Protein AF-A0A919Y3V7-F1 (afdb_monomer_lite)

Foldseek 3Di:
DDDDDDPPPDDDPDPDPDPDDPPPLLVVLPPDDPLCVLAVVQVVPDDDLVSLLLQLQLLLVLLVVLLVVLLVVVLVVDDDVVVNVVSVVVSVVLLVVLLVQLVVLQVVQWDPVDDPVPDIDGDSCSSSRSSNSSSVSSVVVSSVSCSPPHDPPRDDRPDPDNGSPVVVVVVVD

Radius of gyration: 24.65 Å; chains: 1; bounding box: 48×60×84 Å

pLDDT: mean 83.71, std 19.53, range [38.81, 98.5]

Secondary structure (DSSP, 8-state):
----------PPPPPPP-----TTSTTTTTS--HHHHHHHHHHHH--SHHHHHHHHHHHHHHHHHHHHHHHHHHHTT--SHHHHHHHHHHHHHHHHHHHHHHHHHHHHTB-TTS-GGG---B-TTHHHHHHHHHHHHHHHHHHHHHHHHS-TTT---S---BTB-HHHHHTT-

Organism: NCBI:txid1792174

Sequence (173 aa):
MSSSMENVITALPEADPIEEPAENSQQSLISGNPIDEAFKTDFDIASSTPEINYLSNVYLEAWQDEWDNITTALLNQFEMDEDRQVIRDYRLNFQAYAESLYEVEWLDYTDTTVPAEEHRLVGTGAMSAAALAQASAYKREVLLWIDRYYIEDSYSYKYKGSGAQLLQRRDRE

Structure (mmCIF, N/CA/C/O backbone):
data_AF-A0A919Y3V7-F1
#
_entry.id   AF-A0A919Y3V7-F1
#
loop_
_atom_site.group_PDB
_atom_site.id
_atom_site.type_symbol
_atom_site.label_atom_id
_atom_site.label_alt_id
_atom_site.label_comp_id
_atom_site.label_asym_id
_atom_site.label_entity_id
_atom_site.label_seq_id
_atom_site.pdbx_PDB_ins_code
_atom_site.Cartn_x
_atom_site.Cartn_y
_atom_site.Cartn_z
_atom_site.occupancy
_atom_site.B_iso_or_equiv
_atom_site.auth_seq_id
_atom_site.auth_comp_id
_atom_site.auth_asym_id
_atom_site.auth_atom_id
_atom_site.pdbx_PDB_model_num
ATOM 1 N N . MET A 1 1 ? 25.936 -50.534 56.660 1.00 43.50 1 MET A N 1
ATOM 2 C CA . MET A 1 1 ? 24.510 -50.185 56.512 1.00 43.50 1 MET A CA 1
ATOM 3 C C . MET A 1 1 ? 24.452 -49.016 55.548 1.00 43.50 1 MET A C 1
ATOM 5 O O . MET A 1 1 ? 24.853 -47.926 55.922 1.00 43.50 1 MET A O 1
ATOM 9 N N . SER A 1 2 ? 24.140 -49.293 54.281 1.00 39.41 2 SER A N 1
ATOM 10 C CA . SER A 1 2 ? 24.120 -48.301 53.201 1.00 39.41 2 SER A CA 1
ATOM 11 C C . SER A 1 2 ? 22.681 -47.811 53.062 1.00 39.41 2 SER A C 1
ATOM 13 O O . SER A 1 2 ? 21.790 -48.634 52.865 1.00 39.41 2 SER A O 1
ATOM 15 N N . SER A 1 3 ? 22.449 -46.515 53.269 1.00 40.50 3 SER A N 1
ATOM 16 C CA . SER A 1 3 ? 21.128 -45.892 53.172 1.00 40.50 3 SER A CA 1
ATOM 17 C C . SER A 1 3 ? 20.951 -45.371 51.753 1.00 40.50 3 SER A C 1
ATOM 19 O O . SER A 1 3 ? 21.537 -44.353 51.390 1.00 40.50 3 SER A O 1
ATOM 21 N N . SER A 1 4 ? 20.178 -46.089 50.948 1.00 42.94 4 SER A N 1
ATOM 22 C CA . SER A 1 4 ? 19.762 -45.666 49.614 1.00 42.94 4 SER A CA 1
ATOM 23 C C . SER A 1 4 ? 18.769 -44.510 49.750 1.00 42.94 4 SER A C 1
ATOM 25 O O . SER A 1 4 ? 17.685 -44.694 50.296 1.00 42.94 4 SER A O 1
ATOM 27 N N . MET A 1 5 ? 19.140 -43.313 49.296 1.00 41.28 5 MET A N 1
ATOM 28 C CA . MET A 1 5 ? 18.192 -42.216 49.101 1.00 41.28 5 MET A CA 1
ATOM 29 C C . MET A 1 5 ? 17.389 -42.498 47.828 1.00 41.28 5 MET A C 1
ATOM 31 O O . MET A 1 5 ? 17.944 -42.500 46.730 1.00 41.28 5 MET A O 1
ATOM 35 N N . GLU A 1 6 ? 16.097 -42.769 47.979 1.00 41.59 6 GLU A N 1
ATOM 36 C CA . GLU A 1 6 ? 15.149 -42.816 46.869 1.00 41.59 6 GLU A CA 1
ATOM 37 C C . GLU A 1 6 ? 14.896 -41.384 46.377 1.00 41.59 6 GLU A C 1
ATOM 39 O O . GLU A 1 6 ? 14.332 -40.552 47.087 1.00 41.59 6 GLU A O 1
ATOM 44 N N . ASN A 1 7 ? 15.338 -41.084 45.154 1.00 42.69 7 ASN A N 1
ATOM 45 C CA . ASN A 1 7 ? 14.940 -39.876 44.439 1.00 42.69 7 ASN A CA 1
ATOM 46 C C . ASN A 1 7 ? 13.470 -40.019 44.026 1.00 42.69 7 ASN A C 1
ATOM 48 O O . ASN A 1 7 ? 13.157 -40.686 43.041 1.00 42.69 7 ASN A O 1
ATOM 52 N N . VAL A 1 8 ? 12.570 -39.373 44.764 1.00 43.41 8 VAL A N 1
ATOM 53 C CA . VAL A 1 8 ? 11.188 -39.161 44.326 1.00 43.41 8 VAL A CA 1
ATOM 54 C C . VAL A 1 8 ? 11.202 -38.021 43.308 1.00 43.41 8 VAL A C 1
ATOM 56 O O . VAL A 1 8 ? 11.251 -36.849 43.670 1.00 43.41 8 VAL A O 1
ATOM 59 N N . ILE A 1 9 ? 11.210 -38.365 42.020 1.00 42.38 9 ILE A N 1
ATOM 60 C CA . ILE A 1 9 ? 10.922 -37.408 40.949 1.00 42.38 9 ILE A CA 1
ATOM 61 C C . ILE A 1 9 ? 9.401 -37.266 40.899 1.00 42.38 9 ILE A C 1
ATOM 63 O O . ILE A 1 9 ? 8.703 -38.130 40.372 1.00 42.38 9 ILE A O 1
ATOM 67 N N . THR A 1 10 ? 8.879 -36.194 41.486 1.00 45.59 10 THR A N 1
ATOM 68 C CA . THR A 1 10 ? 7.481 -35.799 41.311 1.00 45.59 10 THR A CA 1
ATOM 69 C C . THR A 1 10 ? 7.296 -35.386 39.852 1.00 45.59 10 THR A C 1
ATOM 71 O O . THR A 1 10 ? 7.895 -34.405 39.411 1.00 45.59 10 THR A O 1
ATOM 74 N N . ALA A 1 11 ? 6.518 -36.152 39.086 1.00 44.25 11 ALA A N 1
ATOM 75 C CA . ALA A 1 11 ? 6.135 -35.766 37.733 1.00 44.25 11 ALA A CA 1
ATOM 76 C C . ALA A 1 11 ? 5.388 -34.423 37.787 1.00 44.25 11 ALA A C 1
ATOM 78 O O . ALA A 1 11 ? 4.475 -34.248 38.598 1.00 44.25 11 ALA A O 1
ATOM 79 N N . LEU A 1 12 ? 5.814 -33.467 36.959 1.00 44.03 12 LEU A N 1
ATOM 80 C CA . LEU A 1 12 ? 5.072 -32.229 36.733 1.00 44.03 12 LEU A CA 1
ATOM 81 C C . LEU A 1 12 ? 3.695 -32.587 36.145 1.00 44.03 12 LEU A C 1
ATOM 83 O O . LEU A 1 12 ? 3.625 -33.532 35.356 1.00 44.03 12 LEU A O 1
ATOM 87 N N . PRO A 1 13 ? 2.616 -31.876 36.515 1.00 47.69 13 PRO A N 1
ATOM 88 C CA . PRO A 1 13 ? 1.323 -32.079 35.875 1.00 47.69 13 PRO A CA 1
ATOM 89 C C . PRO A 1 13 ? 1.475 -31.842 34.369 1.00 47.69 13 PRO A C 1
ATOM 91 O O . PRO A 1 13 ? 2.104 -30.864 33.959 1.00 47.69 13 PRO A O 1
ATOM 94 N N . GLU A 1 14 ? 0.943 -32.763 33.563 1.00 49.28 14 GLU A N 1
ATOM 95 C CA . GLU A 1 14 ? 0.855 -32.587 32.116 1.00 49.28 14 GLU A CA 1
ATOM 96 C C . GLU A 1 14 ? 0.105 -31.279 31.856 1.00 49.28 14 GLU A C 1
ATOM 98 O O . GLU A 1 14 ? -0.996 -31.075 32.368 1.00 49.28 14 GLU A O 1
ATOM 103 N N . ALA A 1 15 ? 0.751 -30.354 31.146 1.00 51.62 15 ALA A N 1
ATOM 104 C CA . ALA A 1 15 ? 0.096 -29.136 30.709 1.00 51.62 15 ALA A CA 1
ATOM 105 C C . ALA A 1 15 ? -1.070 -29.536 29.801 1.00 51.62 15 ALA A C 1
ATOM 107 O O . ALA A 1 15 ? -0.879 -30.344 28.887 1.00 51.62 15 ALA A O 1
ATOM 108 N N . ASP A 1 16 ? -2.253 -28.976 30.061 1.00 51.59 16 ASP A N 1
ATOM 109 C CA . ASP A 1 16 ? -3.379 -29.090 29.141 1.00 51.59 16 ASP A CA 1
ATOM 110 C C . ASP A 1 16 ? -2.899 -28.718 27.727 1.00 51.59 16 ASP A C 1
ATOM 112 O O . ASP A 1 16 ? -2.118 -27.766 27.582 1.00 51.59 16 ASP A O 1
ATOM 116 N N . PRO A 1 17 ? -3.303 -29.469 26.686 1.00 46.94 17 PRO A N 1
ATOM 117 C CA . PRO A 1 17 ? -2.923 -29.140 25.326 1.00 46.94 17 PRO A CA 1
ATOM 118 C C . PRO A 1 17 ? -3.370 -27.708 25.041 1.00 46.94 17 PRO A C 1
ATOM 120 O O . PRO A 1 17 ? -4.549 -27.377 25.160 1.00 46.94 17 PRO A O 1
ATOM 123 N N . ILE A 1 18 ? -2.403 -26.858 24.698 1.00 52.62 18 ILE A N 1
ATOM 124 C CA . ILE A 1 18 ? -2.670 -25.531 24.157 1.00 52.62 18 ILE A CA 1
ATOM 125 C C . ILE A 1 18 ? -3.520 -25.781 22.911 1.00 52.62 18 ILE A C 1
ATOM 127 O O . ILE A 1 18 ? -3.033 -26.409 21.972 1.00 52.62 18 ILE A O 1
ATOM 131 N N . GLU A 1 19 ? -4.790 -25.365 22.928 1.00 43.59 19 GLU A N 1
ATOM 132 C CA . GLU A 1 19 ? -5.611 -25.352 21.719 1.00 43.59 19 GLU A CA 1
ATOM 133 C C . GLU A 1 19 ? -4.836 -24.573 20.656 1.00 43.59 19 GLU A C 1
ATOM 135 O O . GLU A 1 19 ? -4.558 -23.381 20.821 1.00 43.59 19 GLU A O 1
ATOM 140 N N . GLU A 1 20 ? -4.425 -25.265 19.593 1.00 43.19 20 GLU A N 1
ATOM 141 C CA . GLU A 1 20 ? -3.837 -24.602 18.440 1.00 43.19 20 GLU A CA 1
ATOM 142 C C . GLU A 1 20 ? -4.865 -23.592 17.914 1.00 43.19 20 GLU A C 1
ATOM 144 O O . GLU A 1 20 ? -6.031 -23.957 17.717 1.00 43.19 20 GLU A O 1
ATOM 149 N N . PRO A 1 21 ? -4.488 -22.315 17.713 1.00 42.22 21 PRO A N 1
ATOM 150 C CA . PRO A 1 21 ? -5.402 -21.359 17.119 1.00 42.22 21 PRO A CA 1
ATOM 151 C C . PRO A 1 21 ? -5.797 -21.897 15.746 1.00 42.22 21 PRO A C 1
ATOM 153 O O . PRO A 1 21 ? -4.932 -22.227 14.938 1.00 42.22 21 PRO A O 1
ATOM 156 N N . ALA A 1 22 ? -7.105 -22.027 15.525 1.00 43.47 22 ALA A N 1
ATOM 157 C CA . ALA A 1 22 ? -7.679 -22.627 14.333 1.00 43.47 22 ALA A CA 1
ATOM 158 C C . ALA A 1 22 ? -6.988 -22.109 13.058 1.00 43.47 22 ALA A C 1
ATOM 160 O O . ALA A 1 22 ? -7.177 -20.960 12.666 1.00 43.47 22 ALA A O 1
ATOM 161 N N . GLU A 1 23 ? -6.246 -22.984 12.371 1.00 41.06 23 GLU A N 1
ATOM 162 C CA . GLU A 1 23 ? -5.594 -22.728 11.072 1.00 41.06 23 GLU A CA 1
ATOM 163 C C . GLU A 1 23 ? -6.572 -22.261 9.972 1.00 41.06 23 GLU A C 1
ATOM 165 O O . GLU A 1 23 ? -6.158 -21.856 8.890 1.00 41.06 23 GLU A O 1
ATOM 170 N N . ASN A 1 24 ? -7.879 -22.287 10.240 1.00 38.81 24 ASN A N 1
ATOM 171 C CA . ASN A 1 24 ? -8.936 -22.103 9.257 1.00 38.81 24 ASN A CA 1
ATOM 172 C C . ASN A 1 24 ? -9.581 -20.700 9.255 1.00 38.81 24 ASN A C 1
ATOM 174 O O . ASN A 1 24 ? -10.471 -20.455 8.444 1.00 38.81 24 ASN A O 1
ATOM 178 N N . SER A 1 25 ? -9.180 -19.773 10.136 1.00 40.22 25 SER A N 1
ATOM 179 C CA . SER A 1 25 ? -9.757 -18.413 10.155 1.00 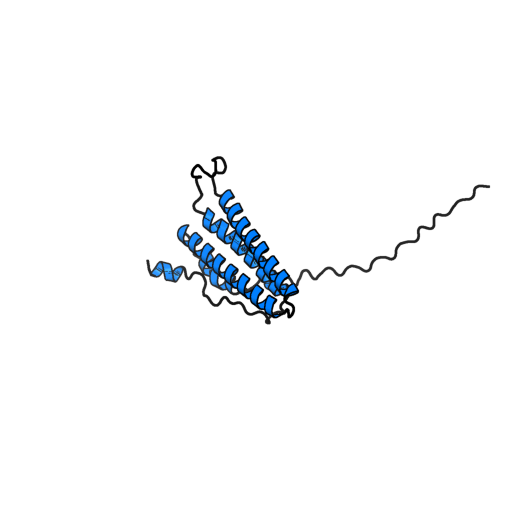40.22 25 SER A CA 1
ATOM 180 C C . SER A 1 25 ? -9.081 -17.454 9.168 1.00 40.22 25 SER A C 1
ATOM 182 O O . SER A 1 25 ? -9.767 -16.657 8.532 1.00 40.22 25 SER A O 1
ATOM 184 N N . GLN A 1 26 ? -7.768 -17.585 8.937 1.00 41.38 26 GLN A N 1
ATOM 185 C CA . GLN A 1 26 ? -7.028 -16.658 8.065 1.00 41.38 26 GLN A CA 1
ATOM 186 C C . GLN A 1 26 ? -7.371 -16.792 6.577 1.00 41.38 26 GLN A C 1
ATOM 188 O O . GLN A 1 26 ? -7.193 -15.844 5.818 1.00 41.38 26 GLN A O 1
ATOM 193 N N . GLN A 1 27 ? -7.865 -17.949 6.134 1.00 39.97 27 GLN A N 1
ATOM 194 C CA . GLN A 1 27 ? -8.108 -18.210 4.713 1.00 39.97 27 GLN A CA 1
ATOM 195 C C . GLN A 1 27 ? -9.396 -17.553 4.186 1.00 39.97 27 GLN A C 1
ATOM 197 O O . GLN A 1 27 ? -9.510 -17.330 2.982 1.00 39.97 27 GLN A O 1
ATOM 202 N N . SER A 1 28 ? -10.332 -17.194 5.075 1.00 45.88 28 SER A N 1
ATOM 203 C CA . SER A 1 28 ? -11.631 -16.605 4.708 1.00 45.88 28 SER A CA 1
ATOM 204 C C . SER A 1 28 ? -11.565 -15.105 4.381 1.00 45.88 28 SER A C 1
ATOM 206 O O . SER A 1 28 ? -12.242 -14.655 3.463 1.00 45.88 28 SER A O 1
ATOM 208 N N . LEU A 1 29 ? -10.672 -14.337 5.019 1.00 48.28 29 LEU A N 1
ATOM 209 C CA . LEU A 1 29 ? -10.532 -12.890 4.772 1.00 48.28 29 LEU A CA 1
ATOM 210 C C . LEU A 1 29 ? -9.751 -12.531 3.499 1.00 48.28 29 LEU A C 1
ATOM 212 O O . LEU A 1 29 ? -9.714 -11.371 3.091 1.00 48.28 29 LEU A O 1
ATOM 216 N N . ILE A 1 30 ? -9.113 -13.524 2.877 1.00 52.84 30 ILE A N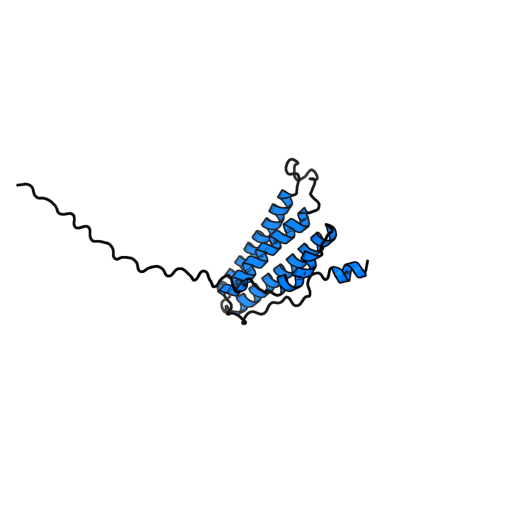 1
ATOM 217 C CA . ILE A 1 30 ? -8.188 -13.371 1.746 1.00 52.84 30 ILE A CA 1
ATOM 218 C C . ILE A 1 30 ? -8.911 -13.537 0.395 1.00 52.84 30 ILE A C 1
ATOM 220 O O . ILE A 1 30 ? -8.442 -13.023 -0.623 1.00 52.84 30 ILE A O 1
ATOM 224 N N . SER A 1 31 ? -10.073 -14.199 0.359 1.00 54.88 31 SER A N 1
ATOM 225 C CA . SER A 1 31 ? -10.865 -14.379 -0.863 1.00 54.88 31 SER A CA 1
ATOM 226 C C . SER A 1 31 ? -11.909 -13.274 -1.044 1.00 54.88 31 SER A C 1
ATOM 228 O O . SER A 1 31 ? -12.741 -13.068 -0.168 1.00 54.88 31 SER A O 1
ATOM 230 N N . GLY A 1 32 ? -11.912 -12.610 -2.205 1.00 68.38 32 GLY A N 1
ATOM 231 C CA . GLY A 1 32 ? -12.990 -11.694 -2.597 1.00 68.38 32 GLY A CA 1
ATOM 232 C C . GLY A 1 32 ? -12.891 -10.268 -2.047 1.00 68.38 32 GLY A C 1
ATOM 233 O O . GLY A 1 32 ? -13.906 -9.572 -2.005 1.00 68.38 32 GLY A O 1
ATOM 234 N N . ASN A 1 33 ? -11.701 -9.800 -1.640 1.00 87.19 33 ASN A N 1
ATOM 235 C CA . ASN A 1 33 ? -11.550 -8.380 -1.315 1.00 87.19 33 ASN A CA 1
ATOM 236 C C . ASN A 1 33 ? -11.787 -7.523 -2.581 1.00 87.19 33 ASN A C 1
ATOM 238 O O . ASN A 1 33 ? -11.308 -7.867 -3.666 1.00 87.19 33 ASN A O 1
ATOM 242 N N . PRO A 1 34 ? -12.533 -6.409 -2.467 1.00 91.69 34 PRO A N 1
ATOM 243 C CA . PRO A 1 34 ? -13.026 -5.674 -3.630 1.00 91.69 34 PRO A CA 1
ATOM 244 C C . PRO A 1 34 ? -11.918 -4.991 -4.434 1.00 91.69 34 PRO A C 1
ATOM 246 O O . PRO A 1 34 ? -12.125 -4.715 -5.612 1.00 91.69 34 PRO A O 1
ATOM 249 N N . ILE A 1 35 ? -10.760 -4.718 -3.825 1.00 94.94 35 ILE A N 1
ATOM 250 C CA . ILE A 1 35 ? -9.613 -4.142 -4.531 1.00 94.94 35 ILE A CA 1
ATOM 251 C C . ILE A 1 35 ? -9.028 -5.199 -5.472 1.00 94.94 35 ILE A C 1
ATOM 253 O O . ILE A 1 35 ? -8.986 -4.976 -6.675 1.00 94.94 35 ILE A O 1
ATOM 257 N N . ASP A 1 36 ? -8.656 -6.383 -4.985 1.00 94.00 36 ASP A N 1
ATOM 258 C CA . ASP A 1 36 ? -8.118 -7.438 -5.855 1.00 94.00 36 ASP A CA 1
ATOM 259 C C . ASP A 1 36 ? -9.079 -7.819 -6.985 1.00 94.00 36 ASP A C 1
ATOM 261 O O . ASP A 1 36 ? -8.659 -7.925 -8.137 1.00 94.00 36 ASP A O 1
ATOM 265 N N . GLU A 1 37 ? -10.370 -7.980 -6.682 1.00 92.81 37 GLU A N 1
ATOM 266 C CA . GLU A 1 37 ? -11.372 -8.331 -7.695 1.00 92.81 37 GLU A CA 1
ATOM 267 C C . GLU A 1 37 ? -11.496 -7.253 -8.778 1.00 92.81 37 GLU A C 1
ATOM 269 O O . GLU A 1 37 ? -11.606 -7.570 -9.964 1.00 92.81 37 GLU A O 1
ATOM 274 N N . ALA A 1 38 ? -11.424 -5.976 -8.395 1.00 93.56 38 ALA A N 1
ATOM 275 C CA . ALA A 1 38 ? -11.515 -4.872 -9.340 1.00 93.56 38 ALA A CA 1
ATOM 276 C C . ALA A 1 38 ? -10.289 -4.770 -10.261 1.00 93.56 38 ALA A C 1
ATOM 278 O O . ALA A 1 38 ? -10.432 -4.390 -11.420 1.00 93.56 38 ALA A O 1
ATOM 279 N N . PHE A 1 39 ? -9.097 -5.124 -9.774 1.00 94.69 39 PHE A N 1
ATOM 280 C CA . PHE A 1 39 ? -7.850 -5.036 -10.542 1.00 94.69 39 PHE A CA 1
ATOM 281 C C . PHE A 1 39 ? -7.486 -6.325 -11.286 1.00 94.69 39 PHE A C 1
ATOM 283 O O . PHE A 1 39 ? -6.624 -6.297 -12.164 1.00 94.69 39 PHE A O 1
ATOM 290 N N . LYS A 1 40 ? -8.142 -7.449 -10.979 1.00 92.62 40 LYS A N 1
ATOM 291 C CA . LYS A 1 40 ? -7.847 -8.770 -11.552 1.00 92.62 40 LYS A CA 1
ATOM 292 C C . LYS A 1 40 ? -7.732 -8.754 -13.075 1.00 92.62 40 LYS A C 1
ATOM 294 O O . LYS A 1 40 ? -6.716 -9.164 -13.625 1.00 92.62 40 LYS A O 1
ATOM 299 N N . THR A 1 41 ? -8.752 -8.219 -13.751 1.00 92.00 41 THR A N 1
ATOM 300 C CA . THR A 1 41 ? -8.759 -8.165 -15.221 1.00 92.00 41 THR A CA 1
ATOM 301 C C . THR A 1 41 ? -7.658 -7.254 -15.754 1.00 92.00 41 THR A C 1
ATOM 303 O O . THR A 1 41 ? -7.048 -7.588 -16.761 1.00 92.00 41 THR A O 1
ATOM 306 N N . ASP A 1 42 ? -7.378 -6.128 -15.092 1.00 93.31 42 ASP A N 1
ATOM 307 C CA . ASP A 1 42 ? -6.325 -5.208 -15.526 1.00 93.31 42 ASP A CA 1
ATOM 308 C C . ASP A 1 42 ? -4.938 -5.873 -15.456 1.00 93.31 42 ASP A C 1
ATOM 310 O O . ASP A 1 42 ? -4.154 -5.741 -16.396 1.00 93.31 42 ASP A O 1
ATOM 314 N N . PHE A 1 43 ? -4.652 -6.647 -14.402 1.00 93.88 43 PHE A N 1
ATOM 315 C CA . PHE A 1 43 ? -3.406 -7.420 -14.304 1.00 93.88 43 PHE A CA 1
ATOM 316 C C . PHE A 1 43 ? -3.320 -8.538 -15.348 1.00 93.88 43 PHE A C 1
ATOM 318 O O . PHE A 1 43 ? -2.242 -8.762 -15.893 1.00 93.88 43 PHE A O 1
ATOM 325 N N . ASP A 1 44 ? -4.439 -9.189 -15.680 1.00 93.12 44 ASP A N 1
ATOM 326 C CA . ASP A 1 44 ? -4.474 -10.255 -16.692 1.00 93.12 44 ASP A CA 1
ATOM 327 C C . ASP A 1 44 ? -4.182 -9.741 -18.117 1.00 93.12 44 ASP A C 1
ATOM 329 O O . ASP A 1 44 ? -3.678 -10.487 -18.959 1.00 93.12 44 ASP A O 1
ATOM 333 N N . ILE A 1 45 ? -4.513 -8.478 -18.414 1.00 93.56 45 ILE A N 1
ATOM 334 C CA . ILE A 1 45 ? -4.396 -7.901 -19.766 1.00 93.56 45 ILE A CA 1
ATOM 335 C C . ILE A 1 45 ? -3.224 -6.930 -19.941 1.00 93.56 45 ILE A C 1
ATOM 337 O O . ILE A 1 45 ? -2.940 -6.531 -21.081 1.00 93.56 45 ILE A O 1
ATOM 341 N N . ALA A 1 46 ? -2.600 -6.472 -18.852 1.00 92.62 46 ALA A N 1
ATOM 342 C CA . ALA A 1 46 ? -1.451 -5.577 -18.908 1.00 92.62 46 ALA A CA 1
ATOM 343 C C . ALA A 1 46 ? -0.284 -6.282 -19.612 1.00 92.62 46 ALA A C 1
ATOM 345 O O . ALA A 1 46 ? 0.036 -7.431 -19.318 1.00 92.62 46 ALA A O 1
ATOM 346 N N . SER A 1 47 ? 0.338 -5.606 -20.578 1.00 90.88 47 SER A N 1
ATOM 347 C CA . SER A 1 47 ? 1.309 -6.259 -21.471 1.00 90.88 47 SER A CA 1
ATOM 348 C C . SER A 1 47 ? 2.578 -5.452 -21.696 1.00 90.88 47 SER A C 1
ATOM 350 O O . SER A 1 47 ? 3.637 -6.023 -21.949 1.00 90.88 47 SER A O 1
ATOM 352 N N . SER A 1 48 ? 2.489 -4.126 -21.594 1.00 92.31 48 SER A N 1
ATOM 353 C CA . SER A 1 48 ? 3.634 -3.240 -21.762 1.00 92.31 48 SER A CA 1
ATOM 354 C C . SER A 1 48 ? 4.111 -2.694 -20.421 1.00 92.31 48 SER A C 1
ATOM 356 O O . SER A 1 48 ? 3.328 -2.497 -19.493 1.00 92.31 48 SER A O 1
ATOM 358 N N . THR A 1 49 ? 5.406 -2.392 -20.326 1.00 92.50 49 THR A N 1
ATOM 359 C CA . THR A 1 49 ? 5.979 -1.810 -19.109 1.00 92.50 49 THR A CA 1
ATOM 360 C C . THR A 1 49 ? 5.261 -0.534 -18.651 1.00 92.50 49 THR A C 1
ATOM 362 O O . THR A 1 49 ? 4.986 -0.442 -17.460 1.00 92.50 49 THR A O 1
ATOM 365 N N . PRO A 1 50 ? 4.892 0.427 -19.529 1.00 92.12 50 PRO A N 1
ATOM 366 C CA . PRO A 1 50 ? 4.115 1.598 -19.115 1.00 92.12 50 PRO A CA 1
ATOM 367 C C . PRO A 1 50 ? 2.755 1.253 -18.496 1.00 92.12 50 PRO A C 1
ATOM 369 O O . PRO A 1 50 ? 2.367 1.872 -17.508 1.00 92.12 50 PRO A O 1
ATOM 372 N N . GLU A 1 51 ? 2.051 0.254 -19.034 1.00 94.06 51 GLU A N 1
ATOM 373 C CA . GLU A 1 51 ? 0.760 -0.189 -18.492 1.00 94.06 51 GLU A CA 1
ATOM 374 C C . GLU A 1 51 ? 0.913 -0.823 -17.118 1.00 94.06 51 GLU A C 1
ATOM 376 O O . GLU A 1 51 ? 0.164 -0.477 -16.213 1.00 94.06 51 GLU A O 1
ATOM 381 N N . ILE A 1 52 ? 1.890 -1.720 -16.954 1.00 95.00 52 ILE A N 1
ATOM 382 C CA . ILE A 1 52 ? 2.143 -2.396 -15.676 1.00 95.00 52 ILE A CA 1
ATOM 383 C C . ILE A 1 52 ? 2.564 -1.362 -14.627 1.00 95.00 52 ILE A C 1
ATOM 385 O O . ILE A 1 52 ? 2.061 -1.363 -13.513 1.00 95.00 52 ILE A O 1
ATOM 389 N N . ASN A 1 53 ? 3.422 -0.419 -15.006 1.00 94.19 53 ASN A N 1
ATOM 390 C CA . ASN A 1 53 ? 3.832 0.701 -14.168 1.00 94.19 53 ASN A CA 1
ATOM 391 C C . ASN A 1 53 ? 2.649 1.563 -13.703 1.00 94.19 53 ASN A C 1
ATOM 393 O O . ASN A 1 53 ? 2.547 1.894 -12.523 1.00 94.19 53 ASN A O 1
ATOM 397 N N . TYR A 1 54 ? 1.748 1.923 -14.618 1.00 93.94 54 TYR A N 1
ATOM 398 C CA . TYR A 1 54 ? 0.527 2.650 -14.277 1.00 93.94 54 TYR A CA 1
ATOM 399 C C . TYR A 1 54 ? -0.375 1.823 -13.352 1.00 93.94 54 TYR A C 1
ATOM 401 O O . TYR A 1 54 ? -0.798 2.307 -12.304 1.00 93.94 54 TYR A O 1
ATOM 409 N N . LEU A 1 55 ? -0.620 0.565 -13.716 1.00 96.00 55 LEU A N 1
ATOM 410 C CA . LEU A 1 55 ? -1.469 -0.359 -12.978 1.00 96.00 55 LEU A CA 1
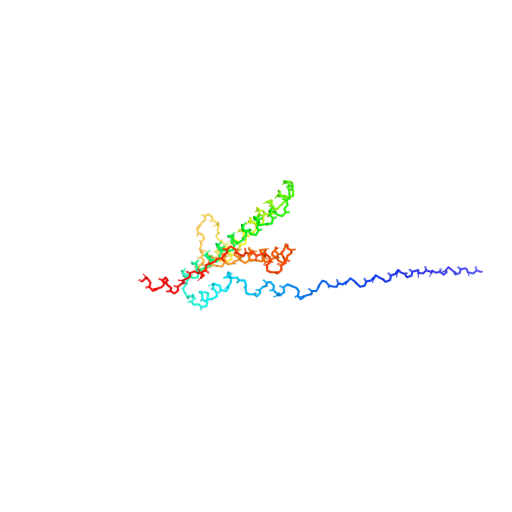ATOM 411 C C . LEU A 1 55 ? -0.987 -0.564 -11.537 1.00 96.00 55 LEU A C 1
ATOM 413 O O . LEU A 1 55 ? -1.781 -0.421 -10.609 1.00 96.00 55 LEU A O 1
ATOM 417 N N . SER A 1 56 ? 0.303 -0.844 -11.343 1.00 97.12 56 SER A N 1
ATOM 418 C CA . SER A 1 56 ? 0.900 -1.053 -10.022 1.00 97.12 56 SER A CA 1
ATOM 419 C C . SER A 1 56 ? 0.783 0.181 -9.128 1.00 97.12 56 SER A C 1
ATOM 421 O O . SER A 1 56 ? 0.511 0.036 -7.939 1.00 97.12 56 SER A O 1
ATOM 423 N N . ASN A 1 57 ? 0.931 1.389 -9.682 1.00 96.44 57 ASN A N 1
ATOM 424 C CA . ASN A 1 57 ? 0.774 2.629 -8.917 1.00 96.44 57 ASN A CA 1
ATOM 425 C C . ASN A 1 57 ? -0.679 2.859 -8.488 1.00 96.44 57 ASN A C 1
ATOM 427 O O . ASN A 1 57 ? -0.930 3.142 -7.323 1.00 96.44 57 ASN A O 1
ATOM 431 N N . VAL A 1 58 ? -1.648 2.666 -9.387 1.00 96.62 58 VAL A N 1
ATOM 432 C CA . VAL A 1 58 ? -3.075 2.807 -9.034 1.00 96.62 58 VAL A CA 1
ATOM 433 C C . VAL A 1 58 ? -3.502 1.740 -8.019 1.00 96.62 58 VAL A C 1
ATOM 435 O O . VAL A 1 58 ? -4.328 1.996 -7.146 1.00 96.62 58 VAL A O 1
ATOM 438 N N . TYR A 1 59 ? -2.924 0.540 -8.106 1.00 97.88 59 TYR A N 1
ATOM 439 C CA . TYR A 1 59 ? -3.148 -0.524 -7.130 1.00 97.88 59 TYR A CA 1
ATOM 440 C C . TYR A 1 59 ? -2.552 -0.181 -5.756 1.00 97.88 59 TYR A C 1
ATOM 442 O O . TYR A 1 59 ? -3.210 -0.383 -4.736 1.00 97.88 59 TYR A O 1
ATOM 450 N N . LEU A 1 60 ? -1.343 0.388 -5.719 1.00 98.25 60 LEU A N 1
ATOM 451 C CA . LEU A 1 60 ? -0.735 0.916 -4.496 1.00 98.25 60 LEU A CA 1
ATOM 452 C C . LEU A 1 60 ? -1.595 2.018 -3.864 1.00 98.25 60 LEU A C 1
ATOM 454 O O . LEU A 1 60 ? -1.882 1.943 -2.671 1.00 98.25 60 LEU A O 1
ATOM 458 N N . GLU A 1 61 ? -2.048 2.993 -4.655 1.00 97.56 61 GLU A N 1
ATOM 459 C CA . GLU A 1 61 ? -2.920 4.079 -4.188 1.00 97.56 61 GLU A CA 1
ATOM 460 C C . GLU A 1 61 ? -4.195 3.531 -3.533 1.00 97.56 61 GLU A C 1
ATOM 462 O O . GLU A 1 61 ? -4.560 3.961 -2.440 1.00 97.56 61 GLU A O 1
ATOM 467 N N . ALA A 1 62 ? -4.835 2.526 -4.145 1.00 97.56 62 ALA A N 1
ATOM 468 C CA . ALA A 1 62 ? -6.030 1.895 -3.587 1.00 97.56 62 ALA A CA 1
ATOM 469 C C . ALA A 1 62 ? -5.781 1.281 -2.196 1.00 97.56 62 ALA A C 1
ATOM 471 O O . ALA A 1 62 ? -6.617 1.418 -1.302 1.00 97.56 62 ALA A O 1
ATOM 472 N N . TRP A 1 63 ? -4.629 0.637 -1.991 1.00 98.00 63 TRP A N 1
ATOM 473 C CA . TRP A 1 63 ? -4.276 0.052 -0.695 1.00 98.00 63 TRP A CA 1
ATOM 474 C C . TRP A 1 63 ? -3.821 1.081 0.341 1.00 98.00 63 TRP A C 1
ATOM 476 O O . TRP A 1 63 ? -4.109 0.903 1.523 1.00 98.00 63 TRP A O 1
ATOM 486 N N . GLN A 1 64 ? -3.168 2.168 -0.071 1.00 98.12 64 GLN A N 1
ATOM 487 C CA . GLN A 1 64 ? -2.867 3.297 0.817 1.00 98.12 64 GLN A CA 1
ATOM 488 C C . GLN A 1 64 ? -4.153 3.982 1.297 1.00 98.12 64 GLN A C 1
ATOM 490 O O . GLN A 1 64 ? -4.303 4.271 2.484 1.00 98.12 64 GLN A O 1
ATOM 495 N N . ASP A 1 65 ? -5.117 4.167 0.395 1.00 97.38 65 ASP A N 1
ATOM 496 C CA . ASP A 1 65 ? -6.440 4.691 0.728 1.00 97.38 65 ASP A CA 1
ATOM 497 C C . ASP A 1 65 ? -7.190 3.791 1.719 1.00 97.38 65 ASP A C 1
ATOM 499 O O . ASP A 1 65 ? -7.861 4.284 2.633 1.00 97.38 65 ASP A O 1
ATOM 503 N N . GLU A 1 66 ? -7.091 2.471 1.547 1.00 97.50 66 GLU A N 1
ATOM 504 C CA . GLU A 1 66 ? -7.718 1.511 2.454 1.00 97.50 66 GLU A CA 1
ATOM 505 C C . GLU A 1 66 ? -6.989 1.441 3.804 1.00 97.50 66 GLU A C 1
ATOM 507 O O . GLU A 1 66 ? -7.638 1.297 4.840 1.00 97.50 66 GLU A O 1
ATOM 512 N N . TRP A 1 67 ? -5.668 1.648 3.827 1.00 98.00 67 TRP A N 1
ATOM 513 C CA . TRP A 1 67 ? -4.892 1.792 5.060 1.00 98.00 67 TRP A CA 1
ATOM 514 C C . TRP A 1 67 ? -5.349 2.985 5.906 1.00 98.00 67 TRP A C 1
ATOM 516 O O . TRP A 1 67 ? -5.538 2.874 7.124 1.00 98.00 67 TRP A O 1
ATOM 526 N N . ASP A 1 68 ? -5.608 4.119 5.260 1.00 97.81 68 ASP A N 1
ATOM 527 C CA . ASP A 1 68 ? -6.171 5.290 5.929 1.00 97.81 68 ASP A CA 1
ATOM 528 C C . ASP A 1 68 ? -7.594 5.038 6.431 1.00 97.81 68 ASP A C 1
ATOM 530 O O . ASP A 1 68 ? -7.957 5.465 7.535 1.00 97.81 68 ASP A O 1
ATOM 534 N N . ASN A 1 69 ? -8.393 4.308 5.650 1.00 96.81 69 ASN A N 1
ATOM 535 C CA . ASN A 1 69 ? -9.760 3.958 6.014 1.00 96.81 69 ASN A CA 1
ATOM 536 C C . ASN A 1 69 ? -9.813 3.048 7.246 1.00 96.81 69 ASN A C 1
ATOM 538 O O . ASN A 1 69 ? -10.475 3.392 8.227 1.00 96.81 69 ASN A O 1
ATOM 542 N N . ILE A 1 70 ? -9.098 1.914 7.232 1.00 95.75 70 ILE A N 1
ATOM 543 C CA . ILE A 1 70 ? -9.069 0.986 8.372 1.00 95.75 70 ILE A CA 1
ATOM 544 C C . ILE A 1 70 ? -8.513 1.668 9.621 1.00 95.75 70 ILE A C 1
ATOM 546 O O . ILE A 1 70 ? -9.065 1.482 10.704 1.00 95.75 70 ILE A O 1
ATOM 550 N N . THR A 1 71 ? -7.493 2.522 9.480 1.00 97.06 71 THR A N 1
ATOM 551 C CA . THR A 1 71 ? -6.940 3.259 10.620 1.00 97.06 71 THR A CA 1
ATOM 552 C C . THR A 1 71 ? -7.962 4.221 11.210 1.00 97.06 71 THR A C 1
ATOM 554 O O . THR A 1 71 ? -8.152 4.251 12.423 1.00 97.06 71 THR A O 1
ATOM 557 N N . THR A 1 72 ? -8.658 4.985 10.367 1.00 96.56 72 THR A N 1
ATOM 558 C CA . THR A 1 72 ? -9.712 5.908 10.815 1.00 96.56 72 THR A CA 1
ATOM 559 C C . THR A 1 72 ? -10.843 5.155 11.509 1.00 96.56 72 THR A C 1
ATOM 561 O O . THR A 1 72 ? -11.299 5.565 12.577 1.00 96.56 72 THR A O 1
ATOM 564 N N . ALA A 1 73 ? -11.274 4.033 10.934 1.00 94.50 73 ALA A N 1
ATOM 565 C CA . ALA A 1 73 ? -12.309 3.195 11.516 1.00 94.50 73 ALA A CA 1
ATOM 566 C C . ALA A 1 73 ? -11.871 2.621 12.874 1.00 94.50 73 ALA A C 1
ATOM 568 O O . ALA A 1 73 ? -12.642 2.675 13.831 1.00 94.50 73 ALA A O 1
ATOM 569 N N . LEU A 1 74 ? -10.620 2.157 12.989 1.00 94.25 74 LEU A N 1
ATOM 570 C CA . LEU A 1 74 ? -10.072 1.622 14.234 1.00 94.25 74 LEU A CA 1
ATOM 571 C C . LEU A 1 74 ? -9.955 2.710 15.307 1.00 94.25 74 LEU A C 1
ATOM 573 O O . LEU A 1 74 ? -10.379 2.491 16.433 1.00 94.25 74 LEU A O 1
ATOM 577 N N . LEU A 1 75 ? -9.474 3.908 14.958 1.00 96.38 75 LEU A N 1
ATOM 578 C CA . LEU A 1 75 ? -9.393 5.048 15.880 1.00 96.38 75 LEU A CA 1
ATOM 579 C C . LEU A 1 75 ? -10.751 5.411 16.500 1.00 96.38 75 LEU A C 1
ATOM 581 O O . LEU A 1 75 ? -10.794 5.825 17.657 1.00 96.38 75 LEU A O 1
ATOM 585 N N . ASN A 1 76 ? -11.849 5.236 15.759 1.00 94.38 76 ASN A N 1
ATOM 586 C CA . ASN A 1 76 ? -13.204 5.506 16.249 1.00 94.38 76 ASN A CA 1
ATOM 587 C C . ASN A 1 76 ? -13.710 4.471 17.268 1.00 94.38 76 ASN A C 1
ATOM 589 O O . ASN A 1 76 ? -14.727 4.719 17.912 1.00 94.38 76 ASN A O 1
ATOM 593 N N . GLN A 1 77 ? -13.024 3.334 17.431 1.00 93.69 77 GLN A N 1
ATOM 594 C CA . GLN A 1 77 ? -13.359 2.331 18.447 1.00 93.69 77 GLN A CA 1
ATOM 595 C C . GLN A 1 77 ? -12.805 2.683 19.839 1.00 93.69 77 GLN A C 1
ATOM 597 O O . GLN A 1 77 ? -13.229 2.086 20.826 1.00 93.69 77 GLN A O 1
ATOM 602 N N . PHE A 1 78 ? -11.878 3.646 19.936 1.00 93.06 78 PHE A N 1
ATOM 603 C CA . PHE A 1 78 ? -11.200 4.008 21.184 1.00 93.06 78 PHE A CA 1
ATOM 604 C C . PHE A 1 78 ? -11.607 5.406 21.666 1.00 93.06 78 PHE A C 1
ATOM 606 O O . PHE A 1 78 ? -11.564 6.395 20.924 1.00 93.06 78 PHE A O 1
ATOM 613 N N . GLU A 1 79 ? -11.978 5.494 22.944 1.00 94.88 79 GLU A N 1
ATOM 614 C CA . GLU A 1 79 ? -12.420 6.744 23.573 1.00 94.88 79 GLU A CA 1
ATOM 615 C C . GLU A 1 79 ? -11.245 7.631 24.006 1.00 94.88 79 GLU A C 1
ATOM 617 O O . GLU A 1 79 ? -11.296 8.852 23.822 1.00 94.88 79 GLU A O 1
ATOM 622 N N . MET A 1 80 ? -10.193 7.016 24.555 1.00 97.81 80 MET A N 1
ATOM 623 C CA . MET A 1 80 ? -9.056 7.705 25.168 1.00 97.81 80 MET A CA 1
ATOM 624 C C . MET A 1 80 ? -8.038 8.151 24.117 1.00 97.81 80 MET A C 1
ATOM 626 O O . MET A 1 80 ? -7.728 7.426 23.167 1.00 97.81 80 MET A O 1
ATOM 630 N N . ASP A 1 81 ? -7.500 9.360 24.281 1.00 96.88 81 ASP A N 1
ATOM 631 C CA . ASP A 1 81 ? -6.540 9.924 23.330 1.00 96.88 81 ASP A CA 1
ATOM 632 C C . ASP A 1 81 ? -5.202 9.186 23.336 1.00 96.88 81 ASP A C 1
ATOM 634 O O . ASP A 1 81 ? -4.570 9.070 22.286 1.00 96.88 81 ASP A O 1
ATOM 638 N N . GLU A 1 82 ? -4.800 8.652 24.486 1.00 97.44 82 GLU A N 1
ATOM 639 C CA . GLU A 1 82 ? -3.577 7.878 24.659 1.00 97.44 82 GLU A CA 1
ATOM 640 C C . GLU A 1 82 ? -3.614 6.585 23.833 1.00 97.44 82 GLU A C 1
ATOM 642 O O . GLU A 1 82 ? -2.661 6.287 23.114 1.00 97.44 82 GLU A O 1
ATOM 647 N N . ASP A 1 83 ? -4.740 5.867 23.847 1.00 97.06 83 ASP A N 1
ATOM 648 C CA . ASP A 1 83 ? -4.920 4.639 23.061 1.00 97.06 83 ASP A CA 1
ATOM 649 C C . ASP A 1 83 ? -4.962 4.948 21.559 1.00 97.06 83 ASP A C 1
ATOM 651 O O . ASP A 1 83 ? -4.321 4.281 20.742 1.00 97.06 83 ASP A O 1
ATOM 655 N N . ARG A 1 84 ? -5.652 6.035 21.183 1.00 97.69 84 ARG A N 1
ATOM 656 C CA . ARG A 1 84 ? -5.645 6.535 19.802 1.00 97.69 84 ARG A CA 1
ATOM 657 C C . ARG A 1 84 ? -4.240 6.914 19.340 1.00 97.69 84 ARG A C 1
ATOM 659 O O . ARG A 1 84 ? -3.925 6.741 18.162 1.00 97.69 84 ARG A O 1
ATOM 666 N N . GLN A 1 85 ? -3.394 7.425 20.232 1.00 98.12 85 GLN A N 1
ATOM 667 C CA . GLN A 1 85 ? -2.021 7.777 19.889 1.00 98.12 85 GLN A CA 1
ATOM 668 C C . GLN A 1 85 ? -1.188 6.542 19.531 1.00 98.12 85 GLN A C 1
ATOM 670 O O . GLN A 1 85 ? -0.466 6.591 18.539 1.00 98.12 85 GLN A O 1
ATOM 675 N N . VAL A 1 86 ? -1.363 5.418 20.236 1.00 97.81 86 VAL A N 1
ATOM 676 C CA . VAL A 1 86 ? -0.682 4.151 19.904 1.00 97.81 86 VAL A CA 1
ATOM 677 C C . VAL A 1 86 ? -0.980 3.720 18.463 1.00 97.81 86 VAL A C 1
ATOM 679 O O . VAL A 1 86 ? -0.070 3.344 17.724 1.00 97.81 86 VAL A O 1
ATOM 682 N N . ILE A 1 87 ? -2.239 3.827 18.031 1.00 97.44 87 ILE A N 1
ATOM 683 C CA . ILE A 1 87 ? -2.652 3.477 16.662 1.00 97.44 87 ILE A CA 1
ATOM 684 C C . ILE A 1 87 ? -2.044 4.440 15.635 1.00 97.44 87 ILE A C 1
ATOM 686 O O . ILE A 1 87 ? -1.582 4.005 14.581 1.00 97.44 87 ILE A O 1
ATOM 690 N N . ARG A 1 88 ? -2.007 5.748 15.928 1.00 98.19 88 ARG A N 1
ATOM 691 C CA . ARG A 1 88 ? -1.385 6.748 15.038 1.00 98.19 88 ARG A CA 1
ATOM 692 C C . ARG A 1 88 ? 0.114 6.508 14.872 1.00 98.19 88 ARG A C 1
ATOM 694 O O . ARG A 1 88 ? 0.611 6.568 13.748 1.00 98.19 88 ARG A O 1
ATOM 701 N N . ASP A 1 89 ? 0.808 6.208 15.965 1.00 98.38 89 ASP A N 1
ATOM 702 C CA . ASP A 1 89 ? 2.242 5.920 15.950 1.00 98.38 89 ASP A CA 1
ATOM 703 C C . ASP A 1 89 ? 2.527 4.635 15.168 1.00 98.38 89 ASP A C 1
ATOM 705 O O . ASP A 1 89 ? 3.428 4.606 14.327 1.00 98.38 89 ASP A O 1
ATOM 709 N N . TYR A 1 90 ? 1.714 3.590 15.371 1.00 98.19 90 TYR A N 1
ATOM 710 C CA . TYR A 1 90 ? 1.790 2.379 14.558 1.00 98.19 90 TYR A CA 1
ATOM 711 C C . TYR A 1 90 ? 1.588 2.699 13.073 1.00 98.19 90 TYR A C 1
ATOM 713 O O . TYR A 1 90 ? 2.404 2.286 12.250 1.00 98.19 90 TYR A O 1
ATOM 721 N N . ARG A 1 91 ? 0.545 3.471 12.724 1.00 97.69 91 ARG A N 1
ATOM 722 C CA . ARG A 1 91 ? 0.246 3.852 11.334 1.00 97.69 91 ARG A CA 1
ATOM 723 C C . ARG A 1 91 ? 1.453 4.495 10.658 1.00 97.69 91 ARG A C 1
ATOM 725 O O . ARG A 1 91 ? 1.791 4.130 9.533 1.00 97.69 91 ARG A O 1
ATOM 732 N N . LEU A 1 92 ? 2.086 5.449 11.339 1.00 98.00 92 LEU A N 1
ATOM 733 C CA . LEU A 1 92 ? 3.257 6.163 10.835 1.00 98.00 92 LEU A CA 1
ATOM 734 C C . LEU A 1 92 ? 4.455 5.223 10.641 1.00 98.00 92 LEU A C 1
ATOM 736 O O . LEU A 1 92 ? 5.078 5.228 9.580 1.00 98.00 92 LEU A O 1
ATOM 740 N N . ASN A 1 93 ? 4.754 4.394 11.642 1.00 98.44 93 ASN A N 1
ATOM 741 C CA . ASN A 1 93 ? 5.883 3.466 11.588 1.00 98.44 93 ASN A CA 1
ATOM 742 C C . ASN A 1 93 ? 5.695 2.400 10.503 1.00 98.44 93 ASN A C 1
ATOM 744 O O . ASN A 1 93 ? 6.638 2.077 9.781 1.00 98.44 93 ASN A O 1
ATOM 748 N N . PHE A 1 94 ? 4.477 1.879 10.356 1.00 98.50 94 PHE A N 1
ATOM 749 C CA . PHE A 1 94 ? 4.159 0.914 9.313 1.00 98.50 94 PHE A CA 1
ATOM 750 C C . PHE A 1 94 ? 4.254 1.535 7.917 1.00 98.50 94 PHE A C 1
ATOM 752 O O . PHE A 1 94 ? 4.797 0.912 7.010 1.00 98.50 94 PHE A O 1
ATOM 759 N N . GLN A 1 95 ? 3.788 2.775 7.741 1.00 98.38 95 GLN A N 1
ATOM 760 C CA . GLN A 1 95 ? 3.942 3.493 6.477 1.00 98.38 95 GLN A CA 1
ATOM 761 C C . GLN A 1 95 ? 5.424 3.620 6.083 1.00 98.38 95 GLN A C 1
ATOM 763 O O . GLN A 1 95 ? 5.773 3.282 4.955 1.00 98.38 95 GLN A O 1
ATOM 768 N N . ALA A 1 96 ? 6.298 4.008 7.015 1.00 98.31 96 ALA A N 1
ATOM 769 C CA . ALA A 1 96 ? 7.738 4.072 6.760 1.00 98.31 96 ALA A CA 1
ATOM 770 C C . ALA A 1 96 ? 8.336 2.691 6.420 1.00 98.31 96 ALA A C 1
ATOM 772 O O . ALA A 1 96 ? 9.198 2.575 5.549 1.00 98.31 96 ALA A O 1
ATOM 773 N N . TYR A 1 97 ? 7.862 1.624 7.072 1.00 98.25 97 TYR A N 1
ATOM 774 C CA . TYR A 1 97 ? 8.245 0.255 6.721 1.00 98.25 97 TYR A CA 1
ATOM 775 C C . TYR A 1 97 ? 7.804 -0.122 5.298 1.00 98.25 97 TYR A C 1
ATOM 777 O O . TYR A 1 97 ? 8.622 -0.622 4.528 1.00 98.25 97 TYR A O 1
ATOM 785 N N . ALA A 1 98 ? 6.557 0.151 4.915 1.00 98.12 98 ALA A N 1
ATOM 786 C CA . ALA A 1 98 ? 6.059 -0.135 3.573 1.00 98.12 98 ALA A CA 1
ATOM 787 C C . ALA A 1 98 ? 6.831 0.655 2.497 1.00 98.12 98 ALA A C 1
ATOM 789 O O . ALA A 1 98 ? 7.209 0.086 1.476 1.00 98.12 98 ALA A O 1
ATOM 790 N N . GLU A 1 99 ? 7.130 1.934 2.746 1.00 97.81 99 GLU A N 1
ATOM 791 C CA . GLU A 1 99 ? 7.995 2.758 1.885 1.00 97.81 99 GLU A CA 1
ATOM 792 C C . GLU A 1 99 ? 9.406 2.159 1.763 1.00 97.81 99 GLU A C 1
ATOM 794 O O . GLU A 1 99 ? 9.969 2.114 0.675 1.00 97.81 99 GLU A O 1
ATOM 799 N N . SER A 1 100 ? 9.967 1.594 2.838 1.00 98.00 100 SER A N 1
ATOM 800 C CA . SER A 1 100 ? 11.272 0.924 2.752 1.00 98.00 100 SER A CA 1
ATOM 801 C C . SER A 1 100 ? 11.263 -0.319 1.851 1.00 98.00 100 SER A C 1
ATOM 803 O O . SER A 1 100 ? 12.276 -0.619 1.224 1.00 98.00 100 SER A O 1
ATOM 805 N N . LEU A 1 101 ? 10.130 -1.026 1.733 1.00 97.62 101 LEU A N 1
ATOM 806 C CA . LEU A 1 101 ? 10.007 -2.166 0.818 1.00 97.62 101 LEU A CA 1
ATOM 807 C C . LEU A 1 101 ? 10.010 -1.725 -0.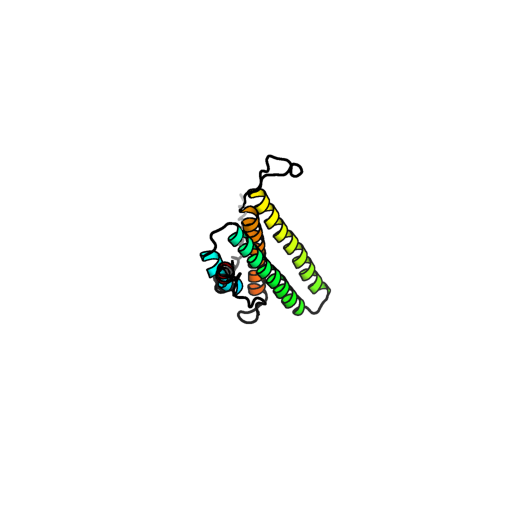647 1.00 97.62 101 LEU A C 1
ATOM 809 O O . LEU A 1 101 ? 10.593 -2.420 -1.476 1.00 97.62 101 LEU A O 1
ATOM 813 N N . TYR A 1 102 ? 9.423 -0.562 -0.951 1.00 97.06 102 TYR A N 1
ATOM 814 C CA . TYR A 1 102 ? 9.545 0.060 -2.271 1.00 97.06 102 TYR A CA 1
ATOM 815 C C . TYR A 1 102 ? 11.024 0.271 -2.622 1.00 97.06 102 TYR A C 1
ATOM 817 O O . TYR A 1 102 ? 11.488 -0.163 -3.673 1.00 97.06 102 TYR A O 1
ATOM 825 N N . GLU A 1 103 ? 11.782 0.892 -1.716 1.00 95.88 103 GLU A N 1
ATOM 826 C CA . GLU A 1 103 ? 13.201 1.193 -1.932 1.00 95.88 103 GLU A CA 1
ATOM 827 C C . GLU A 1 103 ? 14.050 -0.074 -2.103 1.00 95.88 103 GLU A C 1
ATOM 829 O O . GLU A 1 103 ? 14.922 -0.127 -2.970 1.00 95.88 103 GLU A O 1
ATOM 834 N N . VAL A 1 104 ? 13.788 -1.117 -1.309 1.00 95.75 104 VAL A N 1
ATOM 835 C CA . VAL A 1 104 ? 14.507 -2.397 -1.411 1.00 95.75 104 VAL A CA 1
ATOM 836 C C . VAL A 1 104 ? 14.273 -3.059 -2.769 1.00 95.75 104 VAL A C 1
ATOM 838 O O . VAL A 1 104 ? 15.238 -3.466 -3.414 1.00 95.75 104 VAL A O 1
ATOM 841 N N . GLU A 1 105 ? 13.027 -3.126 -3.232 1.00 95.44 105 GLU A N 1
ATOM 842 C CA . GLU A 1 105 ? 12.720 -3.678 -4.556 1.00 95.44 105 GLU A CA 1
ATOM 843 C C . GLU A 1 105 ? 13.267 -2.808 -5.687 1.00 95.44 105 GLU A C 1
ATOM 845 O O . GLU A 1 105 ? 13.784 -3.317 -6.677 1.00 95.44 105 GLU A O 1
ATOM 850 N N . TRP A 1 106 ? 13.226 -1.483 -5.547 1.00 93.81 106 TRP A N 1
ATOM 851 C CA . TRP A 1 106 ? 13.838 -0.595 -6.530 1.00 93.81 106 TRP A CA 1
ATOM 852 C C . TRP A 1 106 ? 15.344 -0.860 -6.666 1.00 93.81 106 TRP A C 1
ATOM 854 O O . TRP A 1 106 ? 15.885 -0.889 -7.778 1.00 93.81 106 TRP A O 1
ATOM 864 N N . LEU A 1 107 ? 16.029 -1.079 -5.539 1.00 93.69 107 LEU A N 1
ATOM 865 C CA . LEU A 1 107 ? 17.453 -1.405 -5.509 1.00 93.69 107 LEU A CA 1
ATOM 866 C C . LEU A 1 107 ? 17.773 -2.740 -6.191 1.00 93.69 107 LEU A C 1
ATOM 868 O O . LEU A 1 107 ? 18.812 -2.815 -6.845 1.00 93.69 107 LEU A O 1
ATOM 872 N N . ASP A 1 108 ? 16.899 -3.747 -6.100 1.00 93.75 108 ASP A N 1
ATOM 873 C CA . ASP A 1 108 ? 17.079 -5.046 -6.774 1.00 93.75 108 ASP A CA 1
ATOM 874 C C . ASP A 1 108 ? 17.164 -4.903 -8.306 1.00 93.75 108 ASP A C 1
ATOM 876 O O . ASP A 1 108 ? 17.922 -5.600 -8.981 1.00 93.75 108 ASP A O 1
ATOM 880 N N . TYR A 1 109 ? 16.471 -3.905 -8.861 1.00 92.88 109 TYR A N 1
ATOM 881 C CA . TYR A 1 109 ? 16.476 -3.588 -10.294 1.00 92.88 109 TYR A CA 1
ATOM 882 C C . TYR A 1 109 ? 17.498 -2.515 -10.692 1.00 92.88 109 TYR A C 1
ATOM 884 O O . TYR A 1 109 ? 17.487 -2.035 -11.832 1.00 92.88 109 TYR A O 1
ATOM 892 N N . THR A 1 110 ? 18.366 -2.109 -9.771 1.00 93.19 110 THR A N 1
ATOM 893 C CA . THR A 1 110 ? 19.316 -1.016 -9.967 1.00 93.19 110 THR A CA 1
ATOM 894 C C . THR A 1 110 ? 20.752 -1.547 -10.004 1.00 93.19 110 THR A C 1
ATOM 896 O O . THR A 1 110 ? 21.121 -2.432 -9.236 1.00 93.19 110 THR A O 1
ATOM 899 N N . ASP A 1 111 ? 21.610 -0.976 -10.857 1.00 93.25 111 ASP A N 1
ATOM 900 C CA . ASP A 1 111 ? 23.048 -1.274 -10.830 1.00 93.25 111 ASP A CA 1
ATOM 901 C C . ASP A 1 111 ? 23.700 -0.722 -9.551 1.00 93.25 111 ASP A C 1
ATOM 903 O O . ASP A 1 111 ? 24.105 0.440 -9.460 1.00 93.25 111 ASP A O 1
ATOM 907 N N . THR A 1 112 ? 23.784 -1.579 -8.536 1.00 92.94 112 THR A N 1
ATOM 908 C CA . THR A 1 112 ? 24.358 -1.260 -7.224 1.00 92.94 112 THR A CA 1
ATOM 909 C C . THR A 1 112 ? 25.884 -1.345 -7.188 1.00 92.94 112 THR A C 1
ATOM 911 O O . THR A 1 112 ? 26.479 -1.062 -6.147 1.00 92.94 112 THR A O 1
ATOM 914 N N . THR A 1 113 ? 26.538 -1.670 -8.310 1.00 93.25 113 THR A N 1
ATOM 915 C CA . THR A 1 113 ? 28.005 -1.594 -8.421 1.00 93.25 113 THR A CA 1
ATOM 916 C C . THR A 1 113 ? 28.505 -0.160 -8.617 1.00 93.25 113 THR A C 1
ATOM 918 O O . THR A 1 113 ? 29.687 0.115 -8.407 1.00 93.25 113 THR A O 1
ATOM 921 N N . VAL A 1 114 ? 27.597 0.763 -8.955 1.00 92.06 114 VAL A N 1
ATOM 922 C CA . VAL A 1 114 ? 27.853 2.194 -9.144 1.00 92.06 114 VAL A CA 1
ATOM 923 C C . VAL A 1 114 ? 27.374 2.984 -7.909 1.00 92.06 114 VAL A C 1
ATOM 925 O O . VAL A 1 114 ? 26.310 2.675 -7.351 1.00 92.06 114 VAL A O 1
ATOM 928 N N . PRO A 1 115 ? 28.111 4.008 -7.434 1.00 90.75 115 PRO A N 1
ATOM 929 C CA . PRO A 1 115 ? 27.638 4.896 -6.368 1.00 90.75 115 PRO A CA 1
ATOM 930 C C . PRO A 1 115 ? 26.277 5.536 -6.693 1.00 90.75 115 PRO A C 1
ATOM 932 O O . PRO A 1 115 ? 25.926 5.735 -7.855 1.00 90.75 115 PRO A O 1
ATOM 935 N N . ALA A 1 116 ? 25.466 5.830 -5.674 1.00 84.88 116 ALA A N 1
ATOM 936 C CA . ALA A 1 116 ? 24.096 6.325 -5.879 1.00 84.88 116 ALA A CA 1
ATOM 937 C C . ALA A 1 116 ? 24.069 7.709 -6.547 1.00 84.88 116 ALA A C 1
ATOM 939 O O . ALA A 1 116 ? 23.172 8.019 -7.329 1.00 84.88 116 ALA A O 1
ATOM 940 N N . GLU A 1 117 ? 25.088 8.510 -6.267 1.00 87.00 117 GLU A N 1
ATOM 941 C CA . GLU A 1 117 ? 25.327 9.840 -6.804 1.00 87.00 117 GLU A CA 1
ATOM 942 C C . GLU A 1 117 ? 25.762 9.850 -8.284 1.00 87.00 117 GLU A C 1
ATOM 944 O O . GLU A 1 117 ? 25.726 10.905 -8.914 1.00 87.00 117 GLU A O 1
ATOM 949 N N . GLU A 1 118 ? 26.121 8.699 -8.866 1.00 84.06 118 GLU A N 1
ATOM 950 C CA . GLU A 1 118 ? 26.685 8.584 -10.222 1.00 84.06 118 GLU A CA 1
ATOM 951 C C . GLU A 1 118 ? 25.680 8.078 -11.282 1.00 84.06 118 GLU A C 1
ATOM 953 O O . GLU A 1 118 ? 26.062 7.405 -12.233 1.00 84.06 118 GLU A O 1
ATOM 958 N N . HIS A 1 119 ? 24.391 8.427 -11.160 1.00 83.25 119 HIS A N 1
ATOM 959 C CA . HIS A 1 119 ? 23.320 8.045 -12.104 1.00 83.25 119 HIS A CA 1
ATOM 960 C C . HIS A 1 119 ? 23.302 6.545 -12.454 1.00 83.2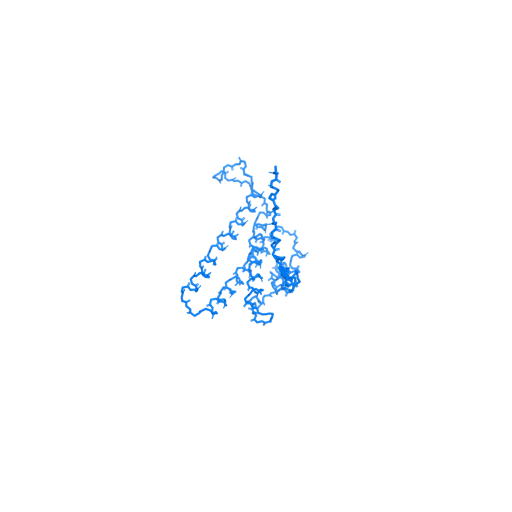5 119 HIS A C 1
ATOM 962 O O . HIS A 1 119 ? 23.662 6.124 -13.555 1.00 83.25 119 HIS A O 1
ATOM 968 N N . ARG A 1 120 ? 22.815 5.730 -11.516 1.00 90.81 120 ARG A N 1
ATOM 969 C CA . ARG A 1 120 ? 22.667 4.282 -11.708 1.00 90.81 120 ARG A CA 1
ATOM 970 C C . ARG A 1 120 ? 21.717 3.947 -12.860 1.00 90.81 120 ARG A C 1
ATOM 972 O O . ARG A 1 120 ? 20.685 4.596 -13.041 1.00 90.81 120 ARG A O 1
ATOM 979 N N . LEU A 1 121 ? 22.037 2.886 -13.600 1.00 91.50 121 LEU A N 1
ATOM 980 C CA . LEU A 1 121 ? 21.088 2.271 -14.525 1.00 91.50 121 LEU A CA 1
ATOM 981 C C . LEU A 1 121 ? 20.006 1.540 -13.728 1.00 91.50 121 LEU A C 1
ATOM 983 O O . LEU A 1 121 ? 20.308 0.844 -12.759 1.00 91.50 121 LEU A O 1
ATOM 987 N N . VAL A 1 122 ? 18.756 1.693 -14.160 1.00 92.19 122 VAL A N 1
ATOM 988 C CA . VAL A 1 122 ? 17.583 1.095 -13.516 1.00 92.19 122 VAL A CA 1
ATOM 989 C C . VAL A 1 122 ? 16.780 0.328 -14.560 1.00 92.19 122 VAL A C 1
ATOM 991 O O . VAL A 1 122 ? 16.496 0.843 -15.645 1.00 92.19 122 VAL A O 1
ATOM 994 N N . GLY A 1 123 ? 16.416 -0.912 -14.240 1.00 91.00 123 GLY A N 1
ATOM 995 C CA . GLY A 1 123 ? 15.549 -1.733 -15.076 1.00 91.00 123 GLY A CA 1
ATOM 996 C C . GLY A 1 123 ? 14.155 -1.119 -15.222 1.00 91.00 123 GLY A C 1
ATOM 997 O O . GLY A 1 123 ? 13.593 -0.572 -14.278 1.00 91.00 123 GLY A O 1
ATOM 998 N N . THR A 1 124 ? 13.541 -1.244 -16.399 1.00 89.44 124 THR A N 1
ATOM 999 C CA . THR A 1 124 ? 12.250 -0.589 -16.685 1.00 89.44 124 THR A CA 1
ATOM 1000 C C . THR A 1 124 ? 11.089 -1.092 -15.815 1.00 89.44 124 THR A C 1
ATOM 1002 O O . THR A 1 124 ? 10.081 -0.399 -15.700 1.00 89.44 124 THR A O 1
ATOM 1005 N N . GLY A 1 125 ? 11.223 -2.284 -15.221 1.00 90.56 125 GLY A N 1
ATOM 1006 C CA . GLY A 1 125 ? 10.247 -2.879 -14.301 1.00 90.56 125 GLY A CA 1
ATOM 1007 C C . GLY A 1 125 ? 10.414 -2.479 -12.829 1.00 90.56 125 GLY A C 1
ATOM 1008 O O . GLY A 1 125 ? 9.557 -2.848 -12.027 1.00 90.56 125 GLY A O 1
ATOM 1009 N N . ALA A 1 126 ? 11.461 -1.718 -12.476 1.00 93.31 126 ALA A N 1
ATOM 1010 C CA . ALA A 1 126 ? 11.759 -1.341 -11.090 1.00 93.31 126 ALA A CA 1
ATOM 1011 C C . ALA A 1 126 ? 10.564 -0.666 -10.407 1.00 93.31 126 ALA A C 1
ATOM 1013 O O . ALA A 1 126 ? 10.182 -1.048 -9.307 1.00 93.31 126 ALA A O 1
ATOM 1014 N N . MET A 1 127 ? 9.921 0.284 -11.096 1.00 94.38 127 MET A N 1
ATOM 1015 C CA . MET A 1 127 ? 8.776 1.010 -10.546 1.00 94.38 127 MET A CA 1
ATOM 1016 C C . MET A 1 127 ? 7.592 0.084 -10.266 1.00 94.38 127 MET A C 1
ATOM 1018 O O . MET A 1 127 ? 7.040 0.116 -9.172 1.00 94.38 127 MET A O 1
ATOM 1022 N N . SER A 1 128 ? 7.215 -0.765 -11.227 1.00 96.12 128 SER A N 1
ATOM 1023 C CA . SER A 1 128 ? 6.119 -1.713 -11.025 1.00 96.12 128 SER A CA 1
ATOM 1024 C C . SER A 1 128 ? 6.393 -2.715 -9.905 1.00 96.12 128 SER A C 1
ATOM 1026 O O . SER A 1 128 ? 5.478 -3.001 -9.138 1.00 96.12 128 SER A O 1
ATOM 1028 N N . ALA A 1 129 ? 7.622 -3.233 -9.796 1.00 95.88 129 ALA A N 1
ATOM 1029 C CA . ALA A 1 129 ? 7.997 -4.185 -8.752 1.00 95.88 129 ALA A CA 1
ATOM 1030 C C . ALA A 1 129 ? 7.948 -3.526 -7.366 1.00 95.88 129 ALA A C 1
ATOM 1032 O O . ALA A 1 129 ? 7.277 -4.024 -6.462 1.00 95.88 129 ALA A O 1
ATOM 1033 N N . ALA A 1 130 ? 8.558 -2.346 -7.242 1.00 97.75 130 ALA A N 1
ATOM 1034 C CA . ALA A 1 130 ? 8.584 -1.568 -6.012 1.00 97.75 130 ALA A CA 1
ATOM 1035 C C . ALA A 1 130 ? 7.178 -1.167 -5.537 1.00 97.75 130 ALA A C 1
ATOM 1037 O O . ALA A 1 130 ? 6.823 -1.390 -4.376 1.00 97.75 130 ALA A O 1
ATOM 1038 N N . ALA A 1 131 ? 6.336 -0.665 -6.447 1.00 98.19 131 ALA A N 1
ATOM 1039 C CA . ALA A 1 131 ? 4.953 -0.320 -6.133 1.00 98.19 131 ALA A CA 1
ATOM 1040 C C . ALA A 1 131 ? 4.138 -1.546 -5.682 1.00 98.19 131 ALA A C 1
ATOM 1042 O O . ALA A 1 131 ? 3.376 -1.454 -4.720 1.00 98.19 131 ALA A O 1
ATOM 1043 N N . LEU A 1 132 ? 4.323 -2.711 -6.316 1.00 97.94 132 LEU A N 1
ATOM 1044 C CA . LEU A 1 132 ? 3.627 -3.943 -5.928 1.00 97.94 132 LEU A CA 1
ATOM 1045 C C . LEU A 1 132 ? 4.078 -4.485 -4.572 1.00 97.94 132 LEU A C 1
ATOM 1047 O O . LEU A 1 132 ? 3.239 -4.987 -3.822 1.00 97.94 132 LEU A O 1
ATOM 1051 N N . ALA A 1 133 ? 5.361 -4.384 -4.226 1.00 97.94 133 ALA A N 1
ATOM 1052 C CA . ALA A 1 133 ? 5.835 -4.803 -2.910 1.00 97.94 133 ALA A CA 1
ATOM 1053 C C . ALA A 1 133 ? 5.288 -3.909 -1.797 1.00 97.94 133 ALA A C 1
ATOM 1055 O O . ALA A 1 133 ? 4.776 -4.416 -0.795 1.00 97.94 133 ALA A O 1
ATOM 1056 N N . GLN A 1 134 ? 5.299 -2.590 -2.004 1.00 98.50 134 GLN A N 1
ATOM 1057 C CA . GLN A 1 134 ? 4.681 -1.655 -1.070 1.00 98.50 134 GLN A CA 1
ATOM 1058 C C . GLN A 1 134 ? 3.167 -1.899 -0.946 1.00 98.50 134 GLN A C 1
ATOM 1060 O O . GLN A 1 134 ? 2.645 -1.986 0.167 1.00 98.50 134 GLN A O 1
ATOM 1065 N N . ALA A 1 135 ? 2.463 -2.090 -2.067 1.00 98.38 135 ALA A N 1
ATOM 1066 C CA . ALA A 1 135 ? 1.032 -2.400 -2.075 1.00 98.38 135 ALA A CA 1
ATOM 1067 C C . ALA A 1 135 ? 0.732 -3.709 -1.330 1.00 98.38 135 ALA A C 1
ATOM 1069 O O . ALA A 1 135 ? -0.212 -3.778 -0.545 1.00 98.38 135 ALA A O 1
ATOM 1070 N N . SER A 1 136 ? 1.567 -4.733 -1.522 1.00 97.06 136 SER A N 1
ATOM 1071 C CA . SER A 1 136 ? 1.430 -6.031 -0.853 1.00 97.06 136 SER A CA 1
ATOM 1072 C C . SER A 1 136 ? 1.571 -5.921 0.664 1.00 97.06 136 SER A C 1
ATOM 1074 O O . SER A 1 136 ? 0.866 -6.621 1.394 1.00 97.06 136 SER A O 1
ATOM 1076 N N . ALA A 1 137 ? 2.440 -5.033 1.155 1.00 98.00 137 ALA A N 1
ATOM 1077 C CA . ALA A 1 137 ? 2.569 -4.775 2.583 1.00 98.00 137 ALA A CA 1
ATOM 1078 C C . ALA A 1 137 ? 1.301 -4.131 3.155 1.00 98.00 137 ALA A C 1
ATOM 1080 O O . ALA A 1 137 ? 0.738 -4.664 4.112 1.00 98.00 137 ALA A O 1
ATOM 1081 N N . TYR A 1 138 ? 0.805 -3.055 2.533 1.00 98.44 138 TYR A N 1
ATOM 1082 C CA . TYR A 1 138 ? -0.453 -2.424 2.950 1.00 98.44 138 TYR A CA 1
ATOM 1083 C C . TYR A 1 138 ? -1.620 -3.402 2.919 1.00 98.44 138 TYR A C 1
ATOM 1085 O O . TYR A 1 138 ? -2.330 -3.533 3.911 1.00 98.44 138 TYR A O 1
ATOM 1093 N N . LYS A 1 139 ? -1.774 -4.143 1.819 1.00 96.94 139 LYS A N 1
ATOM 1094 C CA . LYS A 1 139 ? -2.785 -5.191 1.681 1.00 96.94 139 LYS A CA 1
ATOM 1095 C C . LYS A 1 139 ? -2.761 -6.161 2.851 1.00 96.94 139 LYS A C 1
ATOM 1097 O O . LYS A 1 139 ? -3.790 -6.402 3.475 1.00 96.94 139 LYS A O 1
ATOM 1102 N N . ARG A 1 140 ? -1.591 -6.722 3.154 1.00 95.62 140 ARG A N 1
ATOM 1103 C CA . ARG A 1 140 ? -1.449 -7.704 4.229 1.00 95.62 140 ARG A CA 1
ATOM 1104 C C . ARG A 1 140 ? -1.878 -7.129 5.577 1.00 95.62 140 ARG A C 1
ATOM 1106 O O . ARG A 1 140 ? -2.607 -7.800 6.301 1.00 95.62 140 ARG A O 1
ATOM 1113 N N . GLU A 1 141 ? -1.434 -5.921 5.907 1.00 96.81 141 GLU A N 1
ATOM 1114 C CA . GLU A 1 141 ? -1.728 -5.316 7.208 1.00 96.81 141 GLU A CA 1
ATOM 1115 C C . GLU A 1 141 ? -3.193 -4.884 7.325 1.00 96.81 141 GLU A C 1
ATOM 1117 O O . GLU A 1 141 ? -3.826 -5.134 8.348 1.00 96.81 141 GLU A O 1
ATOM 1122 N N . VAL A 1 142 ? -3.773 -4.330 6.254 1.00 96.00 142 VAL A N 1
ATOM 1123 C CA . VAL A 1 142 ? -5.206 -4.009 6.185 1.00 96.00 142 VAL A C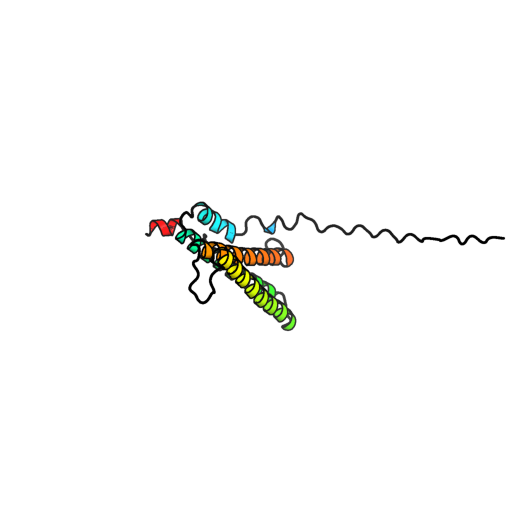A 1
ATOM 1124 C C . VAL A 1 142 ? -6.043 -5.262 6.430 1.00 96.00 142 VAL A C 1
ATOM 1126 O O . VAL A 1 142 ? -6.902 -5.257 7.309 1.00 96.00 142 VAL A O 1
ATOM 1129 N N . LEU A 1 143 ? -5.775 -6.351 5.703 1.00 93.50 143 LEU A N 1
ATOM 1130 C CA . LEU A 1 143 ? -6.523 -7.601 5.862 1.00 93.50 143 LEU A CA 1
ATOM 1131 C C . LEU A 1 143 ? -6.354 -8.194 7.267 1.00 93.50 143 LEU A C 1
ATOM 1133 O O . LEU A 1 143 ? -7.321 -8.696 7.836 1.00 93.50 143 LEU A O 1
ATOM 1137 N N . LEU A 1 144 ? -5.161 -8.076 7.859 1.00 92.50 144 LEU A N 1
ATOM 1138 C CA . LEU A 1 144 ? -4.907 -8.489 9.239 1.00 92.50 144 LEU A CA 1
ATOM 1139 C C . LEU A 1 144 ? -5.722 -7.671 10.252 1.00 92.50 144 LEU A C 1
ATOM 1141 O O . LEU A 1 144 ? -6.212 -8.217 11.238 1.00 92.50 144 LEU A O 1
ATOM 1145 N N . TRP A 1 145 ? -5.849 -6.361 10.049 1.00 93.19 145 TRP A N 1
ATOM 1146 C CA . TRP A 1 145 ? -6.630 -5.499 10.938 1.00 93.19 145 TRP A CA 1
ATOM 1147 C C . TRP A 1 145 ? -8.126 -5.747 10.806 1.00 93.19 145 TRP A C 1
ATOM 1149 O O . TRP A 1 145 ? -8.829 -5.731 11.815 1.00 93.19 145 TRP A O 1
ATOM 1159 N N . ILE A 1 146 ? -8.601 -6.014 9.589 1.00 91.75 146 ILE A N 1
ATOM 1160 C CA . ILE A 1 146 ? -9.984 -6.429 9.356 1.00 91.75 146 ILE A CA 1
ATOM 1161 C C . ILE A 1 146 ? -10.258 -7.732 10.117 1.00 91.75 146 ILE A C 1
ATOM 1163 O O . ILE A 1 146 ? -11.165 -7.746 10.936 1.00 91.75 146 ILE A O 1
ATOM 1167 N N . ASP A 1 147 ? -9.426 -8.764 9.940 1.00 88.38 147 ASP A N 1
ATOM 1168 C CA . ASP A 1 147 ? -9.553 -10.064 10.628 1.00 88.38 147 ASP A CA 1
ATOM 1169 C C . ASP A 1 147 ? -9.609 -9.926 12.155 1.00 88.38 147 ASP A C 1
ATOM 1171 O O . ASP A 1 147 ? -10.447 -10.519 12.830 1.00 88.38 147 ASP A O 1
ATOM 1175 N N . ARG A 1 148 ? -8.712 -9.114 12.721 1.00 89.94 148 ARG A N 1
ATOM 1176 C CA . ARG A 1 148 ? -8.553 -9.020 14.177 1.00 89.94 148 ARG A CA 1
ATOM 1177 C C . ARG A 1 148 ? -9.590 -8.148 14.867 1.00 89.94 148 ARG A C 1
ATOM 1179 O O . ARG A 1 148 ? -9.922 -8.419 16.019 1.00 89.94 148 ARG A O 1
ATOM 1186 N N . TYR A 1 149 ? -10.027 -7.069 14.223 1.00 90.12 149 TYR A N 1
ATOM 1187 C CA . TYR A 1 149 ? -10.806 -6.014 14.883 1.00 90.12 149 TYR A CA 1
ATOM 1188 C C . TYR A 1 149 ? -12.226 -5.867 14.345 1.00 90.12 149 TYR A C 1
ATOM 1190 O O . TYR A 1 149 ? -13.012 -5.098 14.902 1.00 90.12 149 TYR A O 1
ATOM 1198 N N . TYR A 1 150 ? -12.571 -6.587 13.282 1.00 86.12 150 TYR A N 1
ATOM 1199 C CA . TYR A 1 150 ? -13.890 -6.544 12.679 1.00 86.12 150 TYR A CA 1
ATOM 1200 C C . TYR A 1 150 ? -14.418 -7.967 12.530 1.00 86.12 150 TYR A C 1
ATOM 1202 O O . TYR A 1 150 ? -13.722 -8.879 12.104 1.00 86.12 150 TYR A O 1
ATOM 1210 N N . ILE A 1 151 ? -15.678 -8.156 12.910 1.00 77.12 151 ILE A N 1
ATOM 1211 C CA . ILE A 1 151 ? -16.406 -9.380 12.582 1.00 77.12 151 ILE A CA 1
ATOM 1212 C C . ILE A 1 151 ? -16.699 -9.333 11.077 1.00 77.12 151 ILE A C 1
ATOM 1214 O O . ILE A 1 151 ? -16.899 -8.250 10.520 1.00 77.12 151 ILE A O 1
ATOM 1218 N N . GLU A 1 152 ? -16.733 -10.495 10.430 1.00 60.50 152 GLU A N 1
ATOM 1219 C CA . GLU A 1 152 ? -17.175 -10.646 9.041 1.00 60.50 152 GLU A CA 1
ATOM 1220 C C . GLU A 1 152 ? -18.466 -9.819 8.804 1.00 60.50 152 GLU A C 1
ATOM 1222 O O . GLU A 1 152 ? -19.370 -9.812 9.641 1.00 60.50 152 GLU A O 1
ATOM 1227 N N . ASP A 1 153 ? -18.494 -9.036 7.720 1.00 64.31 153 ASP A N 1
ATOM 1228 C CA . ASP A 1 153 ? -19.525 -8.045 7.341 1.00 64.31 153 ASP A CA 1
ATOM 1229 C C . ASP A 1 153 ? -19.594 -6.708 8.114 1.00 64.31 153 ASP A C 1
ATOM 1231 O O . ASP A 1 153 ? -20.326 -5.807 7.691 1.00 64.31 153 ASP A O 1
ATOM 1235 N N . SER A 1 154 ? -18.842 -6.501 9.204 1.00 79.50 154 SER A N 1
ATOM 1236 C CA . SER A 1 154 ? -18.886 -5.217 9.933 1.00 79.50 154 SER A CA 1
ATOM 1237 C C . SER A 1 154 ? -17.958 -4.143 9.356 1.00 79.50 154 SER A C 1
ATOM 1239 O O . SER A 1 154 ? -18.184 -2.946 9.563 1.00 79.50 154 SER A O 1
ATOM 1241 N N . TYR A 1 155 ? -16.935 -4.551 8.601 1.00 87.06 155 TYR A N 1
ATOM 1242 C CA . TYR A 1 155 ? -16.030 -3.631 7.925 1.00 87.06 155 TYR A CA 1
ATOM 1243 C C . TYR A 1 155 ? -16.525 -3.261 6.525 1.00 87.06 155 TYR A C 1
ATOM 1245 O O . TYR A 1 155 ? -16.906 -4.111 5.724 1.00 87.06 155 TYR A O 1
ATOM 1253 N N . SER A 1 156 ? -16.466 -1.970 6.200 1.00 88.50 156 SER A N 1
ATOM 1254 C CA . SER A 1 156 ? -16.801 -1.456 4.874 1.00 88.50 156 SER A CA 1
ATOM 1255 C C . SER A 1 156 ? -15.563 -0.893 4.189 1.00 88.50 156 SER A C 1
ATOM 1257 O O . SER A 1 156 ? -15.062 0.160 4.582 1.00 88.50 156 SER A O 1
ATOM 1259 N N . TYR A 1 157 ? -15.134 -1.558 3.113 1.00 89.88 157 TYR A N 1
ATOM 1260 C CA . TYR A 1 157 ? -14.069 -1.057 2.244 1.00 89.88 157 TYR A CA 1
ATOM 1261 C C . TYR A 1 157 ? -14.419 0.324 1.684 1.00 89.88 157 TYR A C 1
ATOM 1263 O O . TYR A 1 157 ? -15.544 0.536 1.195 1.00 89.88 157 TYR A O 1
ATOM 1271 N N . LYS A 1 158 ? -13.442 1.237 1.700 1.00 90.56 158 LYS A N 1
ATOM 1272 C CA . LYS A 1 158 ? -13.536 2.549 1.043 1.00 90.56 158 LYS A CA 1
ATOM 1273 C C . LYS A 1 158 ? -13.522 2.393 -0.469 1.00 90.56 158 LYS A C 1
ATOM 1275 O O . LYS A 1 158 ? -14.227 3.132 -1.159 1.00 90.56 158 LYS A O 1
ATOM 1280 N N . TYR A 1 159 ? -12.765 1.430 -0.989 1.00 89.25 159 TYR A N 1
ATOM 1281 C CA . TYR A 1 159 ? -12.661 1.231 -2.427 1.00 89.25 159 TYR A CA 1
ATOM 1282 C C . TYR A 1 159 ? -14.014 0.863 -3.064 1.00 89.25 159 TYR A C 1
ATOM 1284 O O . TYR A 1 159 ? -14.668 -0.113 -2.686 1.00 89.25 159 TYR A O 1
ATOM 1292 N N . LYS A 1 160 ? -14.433 1.663 -4.053 1.00 84.75 160 LYS A N 1
ATOM 1293 C CA . LYS A 1 160 ? -15.634 1.455 -4.893 1.00 84.75 160 LYS A CA 1
ATOM 1294 C C . LYS A 1 160 ? -15.318 1.538 -6.394 1.00 84.75 160 LYS A C 1
ATOM 1296 O O . LYS A 1 160 ? -16.225 1.722 -7.202 1.00 84.75 160 LYS A O 1
ATOM 1301 N N . GLY A 1 161 ? -14.035 1.489 -6.755 1.00 83.38 161 GLY A N 1
ATOM 1302 C CA . GLY A 1 161 ? -13.571 1.618 -8.135 1.00 83.38 161 GLY A CA 1
ATOM 1303 C C . GLY A 1 161 ? -13.753 0.343 -8.962 1.00 83.38 161 GLY A C 1
ATOM 1304 O O . GLY A 1 161 ? -14.259 -0.669 -8.484 1.00 83.38 161 GLY A O 1
ATOM 1305 N N . SER A 1 162 ? -13.323 0.403 -10.222 1.00 86.00 162 SER A N 1
ATOM 1306 C CA . SER A 1 162 ? -13.363 -0.719 -11.179 1.00 86.00 162 SER A CA 1
ATOM 1307 C C . SER A 1 162 ? -11.964 -1.057 -11.702 1.00 86.00 162 SER A C 1
ATOM 1309 O O . SER A 1 162 ? -11.796 -1.288 -12.896 1.00 86.00 162 SER A O 1
ATOM 1311 N N . GLY A 1 163 ? -10.963 -0.986 -10.825 1.00 89.19 163 GLY A N 1
ATOM 1312 C CA . GLY A 1 163 ? -9.558 -1.160 -11.172 1.00 89.19 163 GLY A CA 1
ATOM 1313 C C . GLY A 1 163 ? -8.939 0.102 -11.769 1.00 89.19 163 GLY A C 1
ATOM 1314 O O . GLY A 1 163 ? -9.403 1.223 -11.538 1.00 89.19 163 GLY A O 1
ATOM 1315 N N . ALA A 1 164 ? -7.890 -0.098 -12.558 1.00 88.56 164 ALA A N 1
ATOM 1316 C CA . ALA A 1 164 ? -7.189 0.925 -13.326 1.00 88.56 164 ALA A CA 1
ATOM 1317 C C . ALA A 1 164 ? -7.865 1.233 -14.679 1.00 88.56 164 ALA A C 1
ATOM 1319 O O . ALA A 1 164 ? -7.482 2.196 -15.353 1.00 88.56 164 ALA A O 1
ATOM 1320 N N . GLN A 1 165 ? -8.882 0.450 -15.067 1.00 87.00 165 GLN A N 1
ATOM 1321 C CA . GLN A 1 165 ? -9.678 0.639 -16.287 1.00 87.00 165 GLN A CA 1
ATOM 1322 C C . GLN A 1 165 ? -8.816 0.620 -17.566 1.00 87.00 165 GLN A C 1
ATOM 1324 O O . GLN A 1 165 ? -9.021 1.428 -18.479 1.00 87.00 165 GLN A O 1
ATOM 1329 N N . LEU A 1 166 ? -7.845 -0.300 -17.656 1.00 85.31 166 LEU A N 1
ATOM 1330 C CA . LEU A 1 166 ? -6.829 -0.303 -18.719 1.00 85.31 166 LEU A CA 1
ATOM 1331 C C . LEU A 1 166 ? -7.425 -0.402 -20.129 1.00 85.31 166 LEU A C 1
ATOM 1333 O O . LEU A 1 166 ? -6.994 0.327 -21.020 1.00 85.31 166 LEU A O 1
ATOM 1337 N N . LEU A 1 167 ? -8.445 -1.243 -20.344 1.00 79.38 167 LEU A N 1
ATOM 1338 C CA . LEU A 1 167 ? -9.110 -1.358 -21.655 1.00 79.38 167 LEU A CA 1
ATOM 1339 C C . LEU A 1 167 ? -9.684 -0.020 -22.130 1.00 79.38 167 LEU A C 1
ATOM 1341 O O . LEU A 1 167 ? -9.492 0.381 -23.271 1.00 79.38 167 LEU A O 1
ATOM 1345 N N . GLN A 1 168 ? -10.335 0.707 -21.225 1.00 79.62 168 GLN A N 1
ATOM 1346 C CA . GLN A 1 168 ? -10.970 1.985 -21.545 1.00 79.62 168 GLN A CA 1
ATOM 1347 C C . GLN A 1 168 ? -9.942 3.080 -21.834 1.00 79.62 168 GLN A C 1
ATOM 1349 O O . GLN A 1 168 ? -10.266 4.051 -22.514 1.00 79.62 168 GLN A O 1
ATOM 1354 N N . ARG A 1 169 ? -8.723 2.953 -21.294 1.00 75.62 169 ARG A N 1
ATOM 1355 C CA . ARG A 1 169 ? -7.601 3.844 -21.605 1.00 75.62 169 ARG A CA 1
ATOM 1356 C C . ARG A 1 169 ? -7.008 3.542 -22.976 1.00 75.62 169 ARG A C 1
ATOM 1358 O O . ARG A 1 169 ? -6.835 4.481 -23.740 1.00 75.62 169 ARG A O 1
ATOM 1365 N N . ARG A 1 170 ? -6.793 2.264 -23.308 1.00 80.94 170 ARG A N 1
ATOM 1366 C CA . ARG A 1 170 ? -6.315 1.840 -24.637 1.00 80.94 170 ARG A CA 1
ATOM 1367 C C . ARG A 1 170 ? -7.225 2.325 -25.764 1.00 80.94 170 ARG A C 1
ATOM 1369 O O . ARG A 1 170 ? -6.732 2.791 -26.776 1.00 80.94 170 ARG A O 1
ATOM 1376 N N . ASP A 1 171 ? -8.541 2.275 -25.566 1.00 74.19 171 ASP A N 1
ATOM 1377 C CA . ASP A 1 171 ? -9.520 2.708 -26.577 1.00 74.19 171 ASP A CA 1
ATOM 1378 C C . ASP A 1 171 ? -9.557 4.239 -26.803 1.00 74.19 171 ASP A C 1
ATOM 1380 O O . ASP A 1 171 ? -10.288 4.719 -27.673 1.00 74.19 171 ASP A O 1
ATOM 1384 N N . ARG A 1 172 ? -8.821 5.026 -26.004 1.00 67.31 172 ARG A N 1
ATOM 1385 C CA . ARG A 1 172 ? -8.767 6.499 -26.080 1.00 67.31 172 ARG A CA 1
ATOM 1386 C C . ARG A 1 172 ? -7.444 7.044 -26.627 1.00 67.31 172 ARG A C 1
ATOM 1388 O O . ARG A 1 172 ? -7.367 8.257 -26.835 1.00 67.31 172 ARG A O 1
ATOM 1395 N N . GLU A 1 173 ? -6.439 6.192 -26.812 1.00 56.47 173 GLU A N 1
ATOM 1396 C CA . GLU A 1 173 ? -5.121 6.518 -27.383 1.00 56.47 173 GLU A CA 1
ATOM 1397 C C . GLU A 1 173 ? -5.072 6.193 -28.883 1.00 56.47 173 GLU A C 1
ATOM 1399 O O . GLU A 1 173 ? -4.452 6.991 -29.625 1.00 56.47 173 GLU A O 1
#